Protein AF-A0A076GBH4-F1 (afdb_monomer)

Nearest PDB structures (foldseek):
  2rld-assembly1_B  TM=6.203E-01  e=6.705E+00  Bacteroides thetaiotaomicron VPI-5482
  2rld-assembly1_D  TM=5.067E-01  e=8.608E+00  Bacteroides thetaiotaomicron VPI-5482

Solvent-accessible surface area (backbone atoms only — not comparable to full-atom values): 5757 Å² total; per-residue (Å²): 108,69,67,61,52,48,52,49,50,54,54,53,59,50,50,76,43,96,59,46,48,76,45,78,68,32,48,56,51,47,54,49,51,56,51,52,52,52,51,52,54,60,55,51,69,78,55,75,83,55,92,54,57,70,69,59,55,53,50,38,52,53,52,41,52,52,36,52,53,53,24,51,30,43,74,50,68,70,61,25,49,54,32,52,58,58,39,48,56,45,51,50,50,50,51,59,61,69,61,72,71,132

Radius of gyration: 18.08 Å; Cα contacts (8 Å, |Δi|>4): 66; chains: 1; bounding box: 38×30×54 Å

Structure (mmCIF, N/CA/C/O backbone):
data_AF-A0A076GBH4-F1
#
_entry.id   AF-A0A076GBH4-F1
#
loop_
_atom_site.group_PDB
_atom_site.id
_atom_site.type_symbol
_atom_site.label_atom_id
_atom_site.label_alt_id
_atom_site.label_comp_id
_atom_site.label_asym_id
_atom_site.label_entity_id
_atom_site.label_seq_id
_atom_site.pdbx_PDB_ins_code
_atom_site.Cartn_x
_atom_site.Cartn_y
_atom_site.Cartn_z
_atom_site.occupancy
_atom_site.B_iso_or_equiv
_atom_site.auth_seq_id
_atom_site.auth_comp_id
_atom_site.auth_asym_id
_atom_site.auth_atom_id
_atom_site.pdbx_PDB_model_num
ATOM 1 N N . SER A 1 1 ? 11.467 18.417 -35.287 1.00 58.56 1 SER A N 1
ATOM 2 C CA . SER A 1 1 ? 12.594 17.688 -34.667 1.00 58.56 1 SER A CA 1
ATOM 3 C C . SER A 1 1 ? 12.877 18.185 -33.253 1.00 58.56 1 SER A C 1
ATOM 5 O O . SER A 1 1 ? 12.847 17.362 -32.355 1.00 58.56 1 SER A O 1
ATOM 7 N N . ASN A 1 2 ? 13.047 19.492 -33.014 1.00 51.22 2 ASN A N 1
ATOM 8 C CA . ASN A 1 2 ? 13.366 20.024 -31.676 1.00 51.22 2 ASN A CA 1
ATOM 9 C C . ASN A 1 2 ? 12.269 19.803 -30.618 1.00 51.22 2 ASN A C 1
ATOM 11 O O . ASN A 1 2 ? 12.601 19.485 -29.487 1.00 51.22 2 ASN A O 1
ATOM 15 N N . MET A 1 3 ? 10.977 19.860 -30.976 1.00 49.25 3 MET A N 1
ATOM 16 C CA . MET A 1 3 ? 9.899 19.472 -30.045 1.00 49.25 3 MET A CA 1
ATOM 17 C C . MET A 1 3 ? 9.948 17.986 -29.668 1.00 49.25 3 MET A C 1
ATOM 19 O O . MET A 1 3 ? 9.764 17.651 -28.510 1.00 49.25 3 MET A O 1
ATOM 23 N N . LEU A 1 4 ? 10.226 17.093 -30.624 1.00 52.41 4 LEU A N 1
ATOM 24 C CA . LEU A 1 4 ? 10.362 15.654 -30.357 1.00 52.41 4 LEU A CA 1
ATOM 25 C C . LEU A 1 4 ? 11.588 15.352 -29.486 1.00 52.41 4 LEU A C 1
ATOM 27 O O . LEU A 1 4 ? 11.549 14.447 -28.662 1.00 52.41 4 LEU A O 1
ATOM 31 N N . LEU A 1 5 ? 12.658 16.127 -29.656 1.00 56.72 5 LEU A N 1
ATOM 32 C CA . LEU A 1 5 ? 13.870 16.037 -28.846 1.00 56.72 5 LEU A CA 1
ATOM 33 C C . LEU A 1 5 ? 13.634 16.567 -27.424 1.00 56.72 5 LEU A C 1
ATOM 35 O O . LEU A 1 5 ? 14.089 15.936 -26.479 1.00 56.72 5 LEU A O 1
ATOM 39 N N . ASN A 1 6 ? 12.846 17.637 -27.270 1.00 53.47 6 ASN A N 1
ATOM 40 C CA . ASN A 1 6 ? 12.393 18.119 -25.963 1.00 53.47 6 ASN A CA 1
ATOM 41 C C . ASN A 1 6 ? 11.493 17.104 -25.258 1.00 53.47 6 ASN A C 1
ATOM 43 O O . ASN A 1 6 ? 11.704 16.841 -24.088 1.00 53.47 6 ASN A O 1
ATOM 47 N N . MET A 1 7 ? 10.558 16.474 -25.975 1.00 55.28 7 MET A N 1
ATOM 48 C CA . MET A 1 7 ? 9.713 15.416 -25.407 1.00 55.28 7 MET A CA 1
ATOM 49 C C . MET A 1 7 ? 10.544 14.208 -24.981 1.00 55.28 7 MET A C 1
ATOM 51 O O . MET A 1 7 ? 10.259 13.594 -23.964 1.00 55.28 7 MET A O 1
ATOM 55 N N . LYS A 1 8 ? 11.597 13.870 -25.733 1.00 56.16 8 LYS A N 1
ATOM 56 C CA . LYS A 1 8 ? 12.521 12.800 -25.354 1.00 56.16 8 LYS A CA 1
ATOM 57 C C . LYS A 1 8 ? 13.366 13.181 -24.136 1.00 56.16 8 LYS A C 1
ATOM 59 O O . LYS A 1 8 ? 13.533 12.355 -23.259 1.00 56.16 8 LYS A O 1
ATOM 64 N N . HIS A 1 9 ? 13.820 14.428 -24.051 1.00 54.25 9 HIS A N 1
ATOM 65 C CA . HIS A 1 9 ? 14.548 14.952 -22.896 1.00 54.25 9 HIS A CA 1
ATOM 66 C C . HIS A 1 9 ? 13.660 15.063 -21.639 1.00 54.25 9 HIS A C 1
ATOM 68 O O . HIS A 1 9 ? 14.113 14.777 -20.535 1.00 54.25 9 HIS A O 1
ATOM 74 N N . ASP A 1 10 ? 12.381 15.419 -21.799 1.00 57.78 10 ASP A N 1
ATOM 75 C CA . ASP A 1 10 ? 11.382 15.387 -20.726 1.00 57.78 10 ASP A CA 1
ATOM 76 C C . ASP A 1 10 ? 11.109 13.942 -20.295 1.00 57.78 10 ASP A C 1
ATOM 78 O O . ASP A 1 10 ? 11.083 13.664 -19.100 1.00 57.78 10 ASP A O 1
ATOM 82 N N . LEU A 1 11 ? 11.003 12.997 -21.237 1.00 54.06 11 LEU A N 1
ATOM 83 C CA . LEU A 1 11 ? 10.920 11.565 -20.935 1.00 54.06 11 LEU A CA 1
ATOM 84 C C . LEU A 1 11 ? 12.178 11.065 -20.213 1.00 54.06 11 LEU A C 1
ATOM 86 O O . LEU A 1 11 ? 12.040 10.357 -19.225 1.00 54.06 11 LEU A O 1
ATOM 90 N N . ASP A 1 12 ? 13.375 11.488 -20.625 1.00 54.19 12 ASP A N 1
ATOM 91 C CA . ASP A 1 12 ? 14.656 11.164 -19.981 1.00 54.19 12 ASP A CA 1
ATOM 92 C C . ASP A 1 12 ? 14.726 11.722 -18.544 1.00 54.19 12 ASP A C 1
ATOM 94 O O . ASP A 1 12 ? 15.273 11.079 -17.646 1.00 54.19 12 ASP A O 1
ATOM 98 N N . SER A 1 13 ? 14.076 12.862 -18.279 1.00 50.06 13 SER A N 1
ATOM 99 C CA . SER A 1 13 ? 13.927 13.414 -16.927 1.00 50.06 13 SER A CA 1
ATOM 100 C C . SER A 1 13 ? 12.997 12.585 -16.017 1.00 50.06 13 SER A C 1
ATOM 102 O O . SER A 1 13 ? 13.129 12.624 -14.795 1.00 50.06 13 SER A O 1
ATOM 104 N N . PHE A 1 14 ? 12.116 11.746 -16.578 1.00 49.59 14 PHE A N 1
ATOM 105 C CA . PHE A 1 14 ? 11.368 10.746 -15.802 1.00 49.59 14 PHE A CA 1
ATOM 106 C C . PHE A 1 14 ? 12.208 9.510 -15.428 1.00 49.59 14 PHE A C 1
ATOM 108 O O . PHE A 1 14 ? 11.800 8.756 -14.547 1.00 49.59 14 PHE A O 1
ATOM 115 N N . TYR A 1 15 ? 13.399 9.317 -16.014 1.00 49.44 15 TYR A N 1
ATOM 116 C CA . TYR A 1 15 ? 14.339 8.242 -15.647 1.00 49.44 15 TYR A CA 1
ATOM 117 C C . TYR A 1 15 ? 15.353 8.657 -14.561 1.00 49.44 15 TYR A C 1
ATOM 119 O O . TYR A 1 15 ? 16.333 7.947 -14.331 1.00 49.44 15 TYR A O 1
ATOM 127 N N . ILE A 1 16 ? 15.156 9.795 -13.878 1.00 46.06 16 ILE A N 1
ATOM 128 C CA . ILE A 1 16 ? 16.181 10.442 -13.027 1.00 46.06 16 ILE A CA 1
ATOM 129 C C . ILE A 1 16 ? 16.677 9.606 -11.832 1.00 46.06 16 ILE A C 1
ATOM 131 O O . ILE A 1 16 ? 17.696 9.941 -11.229 1.00 46.06 16 ILE A O 1
ATOM 135 N N . SER A 1 17 ? 16.092 8.453 -11.517 1.00 45.75 17 SER A N 1
ATOM 136 C CA . SER A 1 17 ? 16.835 7.473 -10.723 1.00 45.75 17 SER A CA 1
ATOM 137 C C . SER A 1 17 ? 16.505 6.069 -11.185 1.00 45.75 17 SER A C 1
ATOM 139 O O . SER A 1 17 ? 15.345 5.679 -11.226 1.00 45.75 17 SER A O 1
ATOM 141 N N . THR A 1 18 ? 17.530 5.293 -11.511 1.00 53.72 18 THR A N 1
ATOM 142 C CA . THR A 1 18 ? 17.485 3.959 -12.134 1.00 53.72 18 THR A CA 1
ATOM 143 C C . THR A 1 18 ? 16.724 2.873 -11.352 1.00 53.72 18 THR A C 1
ATOM 145 O O . THR A 1 18 ? 16.717 1.717 -11.767 1.00 53.72 18 THR A O 1
ATOM 148 N N . ASN A 1 19 ? 16.039 3.234 -10.263 1.00 54.72 19 ASN A N 1
ATOM 149 C CA . ASN A 1 19 ? 15.200 2.353 -9.453 1.00 54.72 19 ASN A CA 1
ATOM 150 C C . ASN A 1 19 ? 13.715 2.756 -9.422 1.00 54.72 19 ASN A C 1
ATOM 152 O O . ASN A 1 19 ? 12.901 1.930 -9.013 1.00 54.72 19 ASN A O 1
ATOM 156 N N . PHE A 1 20 ? 13.371 3.981 -9.840 1.00 53.56 20 PHE A N 1
ATOM 157 C CA . PHE A 1 20 ? 12.004 4.499 -9.855 1.00 53.56 20 PHE A CA 1
ATOM 158 C C . PHE A 1 20 ? 11.631 4.918 -11.275 1.00 53.56 20 PHE A C 1
ATOM 160 O O . PHE A 1 20 ? 12.061 5.973 -11.735 1.00 53.56 20 PHE A O 1
ATOM 167 N N . ILE A 1 21 ? 10.844 4.092 -11.968 1.00 56.19 21 ILE A N 1
ATOM 168 C CA . ILE A 1 21 ? 10.384 4.388 -13.330 1.00 56.19 21 ILE A CA 1
ATOM 169 C C . ILE A 1 21 ? 8.884 4.674 -13.300 1.00 56.19 21 ILE A C 1
ATOM 171 O O . ILE A 1 21 ? 8.066 3.876 -12.838 1.00 56.19 21 ILE A O 1
ATOM 175 N N . TRP A 1 22 ? 8.524 5.846 -13.812 1.00 58.34 22 TRP A N 1
ATOM 176 C CA . TRP A 1 22 ? 7.141 6.256 -14.026 1.00 58.34 22 TRP A CA 1
ATOM 177 C C . TRP A 1 22 ? 6.718 5.829 -15.435 1.00 58.34 22 TRP A C 1
ATOM 179 O O . TRP A 1 22 ? 6.464 6.657 -16.306 1.00 58.34 22 TRP A O 1
ATOM 189 N N . 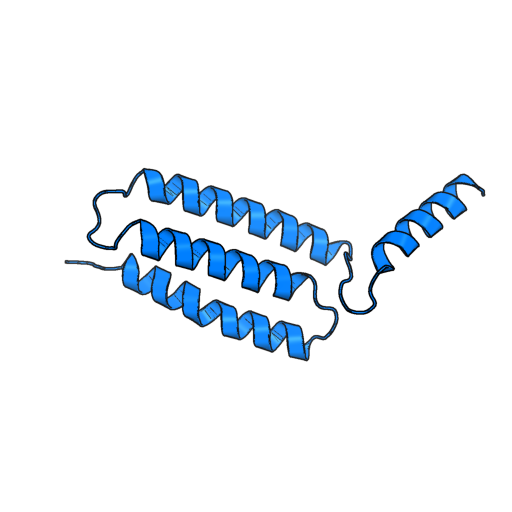ASP A 1 23 ? 6.694 4.520 -15.674 1.00 65.88 23 ASP A N 1
ATOM 190 C CA . ASP A 1 23 ? 6.141 3.953 -16.896 1.00 65.88 23 ASP A CA 1
ATOM 191 C C . ASP A 1 23 ? 4.636 4.250 -16.997 1.00 65.88 23 ASP A C 1
ATOM 193 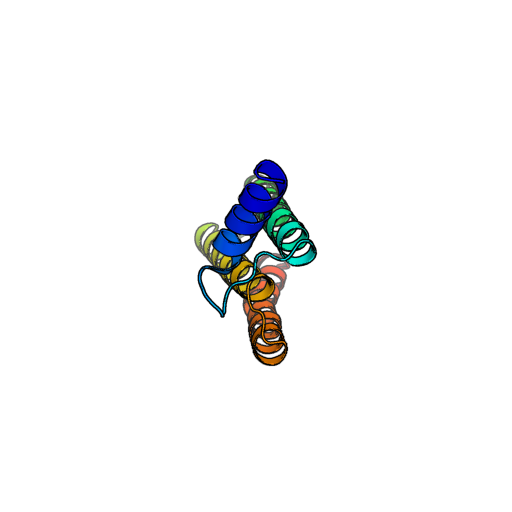O O . ASP A 1 23 ? 3.921 4.368 -15.998 1.00 65.88 23 ASP A O 1
ATOM 197 N N . SER A 1 24 ? 4.115 4.329 -18.225 1.00 71.12 24 SER A N 1
ATOM 198 C CA . SER A 1 24 ? 2.679 4.557 -18.462 1.00 71.12 24 SER A CA 1
ATOM 199 C C . SER A 1 24 ? 1.732 3.663 -17.624 1.00 71.12 24 SER A C 1
ATOM 201 O O . SER A 1 24 ? 0.769 4.211 -17.080 1.00 71.12 24 SER A O 1
ATOM 203 N N . PRO A 1 25 ? 1.977 2.346 -17.412 1.00 73.44 25 PRO A N 1
ATOM 204 C CA . PRO A 1 25 ? 1.175 1.539 -16.489 1.00 73.44 25 PRO A CA 1
ATOM 205 C C . PRO A 1 25 ? 1.375 1.883 -15.006 1.00 73.44 25 PRO A C 1
ATOM 207 O O . PRO A 1 25 ? 0.392 1.884 -14.261 1.00 73.44 25 PRO A O 1
ATOM 210 N N . SER A 1 26 ? 2.599 2.183 -14.552 1.00 79.19 26 SER A N 1
ATOM 211 C CA . SER A 1 26 ? 2.839 2.490 -13.134 1.00 79.19 26 SER A CA 1
ATOM 212 C C . SER A 1 26 ? 2.174 3.802 -12.731 1.00 79.19 26 SER A C 1
ATOM 214 O O . SER A 1 26 ? 1.612 3.889 -11.641 1.00 79.19 26 SER A O 1
ATOM 216 N N . TYR A 1 27 ? 2.107 4.781 -13.637 1.00 80.94 27 TYR A N 1
ATOM 217 C CA . TYR A 1 27 ? 1.367 6.023 -13.415 1.00 80.94 27 TYR A CA 1
ATOM 218 C C . TYR A 1 27 ? -0.146 5.797 -13.225 1.00 80.94 27 TYR A C 1
ATOM 220 O O . TYR A 1 27 ? -0.755 6.352 -12.304 1.00 80.94 27 TYR A O 1
ATOM 228 N N . VAL A 1 28 ? -0.767 4.946 -14.051 1.00 85.56 28 VAL A N 1
ATOM 229 C CA . VAL A 1 28 ? -2.197 4.601 -13.915 1.00 85.56 28 VAL A CA 1
ATOM 230 C C . VAL A 1 28 ? -2.465 3.894 -12.583 1.00 85.56 28 VAL A C 1
ATOM 232 O O . VAL A 1 28 ? -3.438 4.196 -11.896 1.00 85.56 28 VAL A O 1
ATOM 235 N N . LEU A 1 29 ? -1.578 2.991 -12.170 1.00 85.44 29 LEU A N 1
ATOM 236 C CA . LEU A 1 29 ? -1.713 2.277 -10.899 1.00 85.44 29 LEU A CA 1
ATOM 237 C C . LEU A 1 29 ? -1.487 3.203 -9.693 1.00 85.44 29 LEU A C 1
ATOM 239 O O . LEU A 1 29 ? -2.244 3.150 -8.723 1.00 85.44 29 LEU A O 1
ATOM 243 N N . LEU A 1 30 ? -0.516 4.116 -9.763 1.00 87.06 30 LEU A N 1
ATOM 244 C CA . LEU A 1 30 ? -0.258 5.092 -8.704 1.00 87.06 30 LEU A CA 1
ATOM 245 C C . LEU A 1 30 ? -1.442 6.056 -8.527 1.00 87.06 30 LEU A C 1
ATOM 247 O O . LEU A 1 30 ? -1.893 6.293 -7.407 1.00 87.06 30 LEU A O 1
ATOM 251 N N . THR A 1 31 ? -2.006 6.568 -9.621 1.00 86.81 31 THR A N 1
ATOM 252 C CA . THR A 1 31 ? -3.199 7.431 -9.554 1.00 86.81 31 THR A CA 1
ATOM 253 C C . THR A 1 31 ? -4.409 6.688 -8.983 1.00 86.81 31 THR A C 1
ATOM 255 O O . THR A 1 31 ? -5.129 7.238 -8.146 1.00 86.81 31 THR A O 1
ATOM 258 N N . LEU A 1 32 ? -4.589 5.414 -9.338 1.00 86.19 32 LEU A N 1
ATOM 259 C CA . LEU A 1 32 ? -5.647 4.568 -8.787 1.00 86.19 32 LEU A CA 1
ATOM 260 C C . LEU A 1 32 ? -5.473 4.315 -7.281 1.00 86.19 32 LEU A C 1
ATOM 262 O O . LEU A 1 32 ? -6.447 4.416 -6.535 1.00 86.19 32 LEU A O 1
ATOM 266 N N . THR A 1 33 ? -4.252 4.045 -6.805 1.00 88.12 33 THR A N 1
ATOM 267 C CA . THR A 1 33 ? -4.009 3.861 -5.361 1.00 88.12 33 THR A CA 1
ATOM 268 C C . THR A 1 33 ? -4.378 5.102 -4.560 1.00 88.12 33 THR A C 1
ATOM 270 O O . THR A 1 33 ? -5.119 4.987 -3.582 1.00 88.12 33 THR A O 1
ATOM 273 N N . LEU A 1 34 ? -3.944 6.288 -5.002 1.00 88.00 34 LEU A N 1
ATOM 274 C CA . LEU A 1 34 ? -4.312 7.560 -4.376 1.00 88.00 34 LEU A CA 1
ATOM 275 C C . LEU A 1 34 ? -5.831 7.727 -4.313 1.00 88.00 34 LEU A C 1
ATOM 277 O O . LEU A 1 34 ? -6.373 8.080 -3.264 1.00 88.00 34 LEU A O 1
ATOM 281 N N . TRP A 1 35 ? -6.529 7.409 -5.403 1.00 91.44 35 TRP A N 1
ATOM 282 C CA . TRP A 1 35 ? -7.981 7.514 -5.451 1.00 91.44 35 TRP A CA 1
ATOM 283 C C . TRP A 1 35 ? -8.666 6.580 -4.442 1.00 91.44 35 TRP A C 1
ATOM 285 O O . TRP A 1 35 ? -9.501 7.031 -3.655 1.00 91.44 35 TRP A O 1
ATOM 295 N N . ILE A 1 36 ? -8.252 5.312 -4.357 1.00 86.94 36 ILE A N 1
ATOM 296 C CA . ILE A 1 36 ? -8.808 4.352 -3.387 1.00 86.94 36 ILE A CA 1
ATOM 297 C C . ILE A 1 36 ? -8.535 4.801 -1.945 1.00 86.94 36 ILE A C 1
ATOM 299 O O . ILE A 1 36 ? -9.434 4.739 -1.106 1.00 86.94 36 ILE A O 1
ATOM 303 N N . ILE A 1 37 ? -7.338 5.313 -1.642 1.00 88.25 37 ILE A N 1
ATOM 304 C CA . ILE A 1 37 ? -7.006 5.815 -0.299 1.00 88.25 37 ILE A CA 1
ATOM 305 C C . ILE A 1 37 ? -7.924 6.973 0.091 1.00 88.25 37 ILE A C 1
ATOM 307 O O . ILE A 1 37 ? -8.450 6.985 1.207 1.00 88.25 37 ILE A O 1
ATOM 311 N N . THR A 1 38 ? -8.178 7.916 -0.824 1.00 86.94 38 THR A N 1
ATOM 312 C CA . THR A 1 38 ? -9.119 9.011 -0.543 1.00 86.94 38 THR A CA 1
ATOM 313 C C . THR A 1 38 ? -10.520 8.484 -0.236 1.00 86.94 38 THR A C 1
ATOM 315 O O . THR A 1 38 ? -11.116 8.892 0.760 1.00 86.94 38 THR A O 1
ATOM 318 N N . LEU A 1 39 ? -11.014 7.501 -0.997 1.00 86.44 39 LEU A N 1
ATOM 319 C CA . LEU A 1 39 ? -12.323 6.886 -0.759 1.00 86.44 39 LEU A CA 1
ATOM 320 C C . LEU A 1 39 ? -12.397 6.153 0.591 1.00 86.44 39 LEU A C 1
ATOM 322 O O . LEU A 1 39 ? -13.397 6.278 1.301 1.00 86.44 39 LEU A O 1
ATOM 326 N N . MET A 1 40 ? -11.338 5.440 0.988 1.00 86.25 40 MET A N 1
ATOM 327 C CA . MET A 1 40 ? -11.268 4.769 2.294 1.00 86.25 40 MET A CA 1
ATOM 328 C C . MET A 1 40 ? -11.319 5.771 3.454 1.00 86.25 40 MET A C 1
ATOM 330 O O . MET A 1 40 ? -12.050 5.561 4.426 1.00 86.25 40 MET A O 1
ATOM 334 N N . ILE A 1 41 ? -10.609 6.898 3.338 1.00 84.31 41 ILE A N 1
ATOM 335 C CA . ILE A 1 41 ? -10.646 7.963 4.348 1.00 84.31 41 ILE A CA 1
ATOM 336 C C . ILE A 1 41 ? -12.057 8.560 4.444 1.00 84.31 41 ILE A C 1
ATOM 338 O O . ILE A 1 41 ? -12.575 8.686 5.557 1.00 84.31 41 ILE A O 1
ATOM 342 N N . LEU A 1 42 ? -12.711 8.868 3.315 1.00 85.00 42 LEU A N 1
ATOM 343 C CA . LEU A 1 42 ? -14.085 9.392 3.309 1.00 85.00 42 LEU A CA 1
ATOM 344 C C . LEU A 1 42 ? -15.071 8.420 3.972 1.00 85.00 42 LEU A C 1
ATOM 346 O O . LEU A 1 42 ? -15.873 8.833 4.810 1.00 85.00 42 LEU A O 1
ATOM 350 N N . SER A 1 43 ? -14.980 7.131 3.640 1.00 81.81 43 SER A N 1
ATOM 351 C CA . SER A 1 43 ? -15.812 6.081 4.237 1.00 81.81 43 SER A CA 1
ATOM 352 C C . SER A 1 43 ? -15.646 6.020 5.760 1.00 81.81 43 SER A C 1
ATOM 354 O O . SER A 1 43 ? -16.628 6.009 6.506 1.00 81.81 43 SER A O 1
ATOM 356 N N . SER A 1 44 ? -14.402 6.091 6.243 1.00 78.12 44 SER A N 1
ATOM 357 C CA . SER A 1 44 ? -14.092 6.009 7.674 1.00 78.12 44 SER A CA 1
ATOM 358 C C . SER A 1 44 ? -14.672 7.149 8.514 1.00 78.12 44 SER A C 1
ATOM 360 O O . SER A 1 44 ? -14.999 6.944 9.683 1.00 78.12 44 SER A O 1
ATOM 362 N N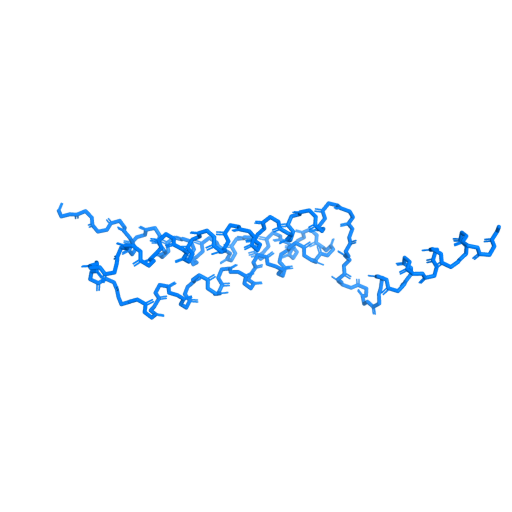 . MET A 1 45 ? -14.866 8.339 7.930 1.00 74.75 45 MET A N 1
ATOM 363 C CA . MET A 1 45 ? -15.468 9.473 8.640 1.00 74.75 45 MET A CA 1
ATOM 364 C C . MET A 1 45 ? -16.925 9.204 9.033 1.00 74.75 45 MET A C 1
ATOM 366 O O . MET A 1 45 ? -17.375 9.708 10.058 1.00 74.75 45 MET A O 1
ATOM 370 N N . LYS A 1 46 ? -17.647 8.379 8.264 1.00 67.38 46 LYS A N 1
ATOM 371 C CA . LYS A 1 46 ? -19.047 8.020 8.533 1.00 67.38 46 LYS A CA 1
ATOM 372 C C . LYS A 1 46 ? -19.194 6.974 9.650 1.00 67.38 46 LYS A C 1
ATOM 374 O O . LYS A 1 46 ? -20.267 6.844 10.227 1.00 67.38 46 LYS A O 1
ATOM 379 N N . ILE A 1 47 ? -18.129 6.230 9.953 1.00 65.44 47 ILE A N 1
ATOM 380 C CA . ILE A 1 47 ? -18.138 5.010 10.787 1.00 65.44 47 ILE A CA 1
ATOM 381 C C . ILE A 1 47 ? -17.471 5.276 12.156 1.00 65.44 47 ILE A C 1
ATOM 383 O O . ILE A 1 47 ? -17.040 4.368 12.858 1.00 65.44 47 ILE A O 1
ATOM 387 N N . SER A 1 48 ? -17.425 6.541 12.593 1.00 57.53 48 SER A N 1
ATOM 388 C CA . SER A 1 48 ? -16.683 7.019 13.775 1.00 57.53 48 SER A CA 1
ATOM 389 C C . SER A 1 48 ? -17.075 6.420 15.137 1.00 57.53 48 SER A C 1
ATOM 391 O O . SER A 1 48 ? -16.495 6.823 16.142 1.00 57.53 48 SER A O 1
ATOM 393 N N . ASN A 1 49 ? -18.037 5.496 15.188 1.00 56.28 49 ASN A N 1
ATOM 394 C CA . ASN A 1 49 ? -18.566 4.904 16.417 1.00 56.28 49 ASN A CA 1
ATOM 395 C C . ASN A 1 49 ? -18.053 3.484 16.714 1.00 56.28 49 ASN A C 1
ATOM 397 O O . ASN A 1 49 ? -18.450 2.910 17.723 1.00 56.28 49 ASN A O 1
ATOM 401 N N . PHE A 1 50 ? -17.189 2.898 15.880 1.00 56.34 50 PHE A N 1
ATOM 402 C CA . PHE A 1 50 ? -16.617 1.580 16.179 1.00 56.34 50 PHE A CA 1
ATOM 403 C C . PHE A 1 50 ? -15.427 1.679 17.145 1.00 56.34 50 PHE A C 1
ATOM 405 O O . PHE A 1 50 ? -14.606 2.587 17.054 1.00 56.34 50 PHE A O 1
ATOM 412 N N . HIS A 1 51 ? -15.327 0.708 18.060 1.00 55.53 51 HIS A N 1
ATOM 413 C CA . HIS A 1 51 ? -14.344 0.612 19.153 1.00 55.53 51 HIS A CA 1
ATOM 414 C C . HIS A 1 51 ? -12.865 0.640 18.726 1.00 55.53 51 HIS A C 1
ATOM 416 O O . HIS A 1 51 ? -11.980 0.807 19.570 1.00 55.53 51 HIS A O 1
ATOM 422 N N . PHE A 1 52 ? -12.569 0.486 17.435 1.00 64.31 52 PHE A N 1
ATOM 423 C CA . PHE A 1 52 ? -11.214 0.627 16.928 1.00 64.31 52 PHE A CA 1
ATOM 424 C C . PHE A 1 52 ? -10.790 2.094 16.994 1.00 64.31 52 PHE A C 1
ATOM 426 O O . PHE A 1 52 ? -11.457 2.969 16.442 1.00 64.31 52 PHE A O 1
ATOM 433 N N . SER A 1 53 ? -9.668 2.391 17.658 1.00 72.31 53 SER A N 1
ATOM 434 C CA . SER A 1 53 ? -9.233 3.785 17.748 1.00 72.31 53 SER A CA 1
ATOM 435 C C . SER A 1 53 ? -9.009 4.350 16.339 1.00 72.31 53 SER A C 1
ATOM 437 O O . SER A 1 53 ? -8.191 3.852 15.557 1.00 72.31 53 SER A O 1
ATOM 439 N N . LYS A 1 54 ? -9.757 5.410 16.014 1.00 76.62 54 LYS A N 1
ATOM 440 C CA . LYS A 1 54 ? -9.704 6.132 14.731 1.00 76.62 54 LYS A CA 1
ATOM 441 C C . LYS A 1 54 ? -8.264 6.433 14.295 1.00 76.62 54 LYS A C 1
ATOM 443 O O . LYS A 1 54 ? -7.940 6.399 13.112 1.00 76.62 54 LYS A O 1
ATOM 448 N N . THR A 1 55 ? -7.380 6.681 15.260 1.00 80.00 55 THR A N 1
ATOM 449 C CA . THR A 1 55 ? -5.959 6.965 15.043 1.00 80.00 55 THR A CA 1
ATOM 450 C C . THR A 1 55 ? -5.143 5.747 14.604 1.00 80.00 55 THR A C 1
ATOM 452 O O . THR A 1 55 ? -4.197 5.912 13.839 1.00 80.00 55 THR A O 1
ATOM 455 N N . ILE A 1 56 ? -5.453 4.527 15.057 1.00 83.38 56 ILE A N 1
ATOM 456 C CA . ILE A 1 56 ? -4.778 3.307 14.577 1.00 83.38 56 ILE A CA 1
ATOM 457 C C . ILE A 1 56 ? -5.236 2.992 13.153 1.00 83.38 56 ILE A C 1
ATOM 459 O O . ILE A 1 56 ? -4.393 2.744 12.296 1.00 83.38 56 ILE A O 1
ATOM 463 N N . TYR A 1 57 ? -6.538 3.089 12.875 1.00 84.81 57 TYR A N 1
ATOM 464 C CA . TYR A 1 57 ? -7.080 2.859 11.533 1.00 84.81 57 TYR A CA 1
ATOM 465 C C . TYR A 1 57 ? -6.453 3.798 10.487 1.00 84.81 57 TYR A C 1
ATOM 467 O O . TYR A 1 57 ? -5.952 3.345 9.460 1.00 84.81 57 TYR A O 1
ATOM 475 N N . LEU A 1 58 ? -6.385 5.103 10.781 1.00 86.56 58 LEU A N 1
ATOM 476 C CA . LEU A 1 58 ? -5.752 6.078 9.884 1.00 86.56 58 LEU A CA 1
ATOM 477 C C . LEU A 1 58 ? -4.251 5.814 9.693 1.00 86.56 58 LEU A C 1
ATOM 479 O O . LEU A 1 58 ? -3.752 5.932 8.577 1.00 86.56 58 LEU A O 1
ATOM 483 N N . ARG A 1 59 ? -3.530 5.415 10.750 1.00 87.12 59 ARG A N 1
ATOM 484 C CA . ARG A 1 59 ? -2.107 5.050 10.640 1.00 87.12 59 ARG A CA 1
ATOM 485 C C . ARG A 1 59 ? -1.894 3.833 9.739 1.00 87.12 59 ARG A C 1
ATOM 487 O O . ARG A 1 59 ? -0.969 3.847 8.933 1.00 87.12 59 ARG A O 1
ATOM 494 N N . LEU A 1 60 ? -2.755 2.821 9.835 1.00 90.81 60 LEU A N 1
ATOM 495 C CA . LEU A 1 60 ? -2.697 1.631 8.979 1.00 90.81 60 LEU A CA 1
ATOM 496 C C . LEU A 1 60 ? -3.007 1.958 7.515 1.00 90.81 60 LEU A C 1
ATOM 498 O O . LEU A 1 60 ? -2.313 1.465 6.631 1.00 90.81 60 LEU A O 1
ATOM 502 N N . LEU A 1 61 ? -3.988 2.829 7.254 1.00 90.69 61 LEU A N 1
ATOM 503 C CA . LEU A 1 61 ? -4.280 3.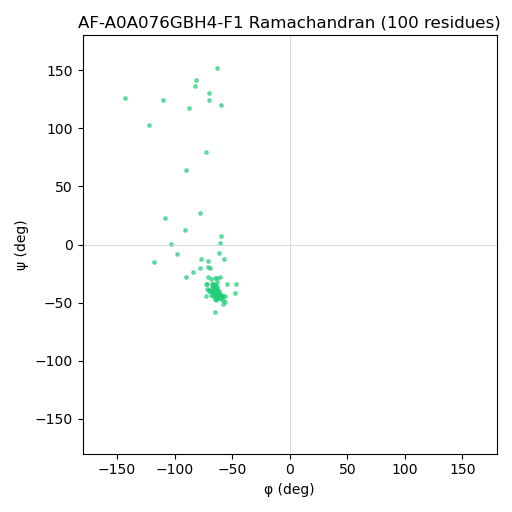308 5.899 1.00 90.69 61 LEU A CA 1
ATOM 504 C C . LEU A 1 61 ? -3.097 4.058 5.275 1.00 90.69 61 LEU A C 1
ATOM 506 O O . LEU A 1 61 ? -2.770 3.827 4.114 1.00 90.69 61 LEU A O 1
ATOM 510 N N . ILE A 1 62 ? -2.440 4.934 6.040 1.00 90.56 62 ILE A N 1
ATOM 511 C CA . ILE A 1 62 ? -1.254 5.666 5.569 1.00 90.56 62 ILE A CA 1
ATOM 512 C C . ILE A 1 62 ? -0.088 4.700 5.319 1.00 90.56 62 ILE A C 1
ATOM 514 O O . ILE A 1 62 ? 0.604 4.820 4.312 1.00 90.56 62 ILE A O 1
ATOM 518 N N . LEU A 1 63 ? 0.116 3.715 6.197 1.00 92.31 63 LEU A N 1
ATOM 519 C CA . LEU A 1 63 ? 1.157 2.703 6.015 1.00 92.31 63 LEU A CA 1
ATOM 520 C C . LEU A 1 63 ? 0.909 1.860 4.753 1.00 92.31 63 LEU A C 1
ATOM 522 O O . LEU A 1 63 ? 1.828 1.655 3.963 1.00 92.31 63 LEU A O 1
ATOM 526 N N . LEU A 1 64 ? -0.337 1.446 4.517 1.00 93.12 64 LEU A N 1
ATOM 527 C CA . LEU A 1 64 ? -0.739 0.750 3.295 1.00 93.12 64 LEU A CA 1
ATOM 528 C C . LEU A 1 64 ? -0.478 1.600 2.040 1.00 93.12 64 LEU A C 1
ATOM 530 O O . LEU A 1 64 ? 0.054 1.094 1.054 1.00 93.12 64 LEU A O 1
ATOM 534 N N . ALA A 1 65 ? -0.810 2.894 2.092 1.00 91.56 65 ALA A N 1
ATOM 535 C CA . ALA A 1 65 ? -0.588 3.831 0.994 1.00 91.56 65 ALA A CA 1
ATOM 536 C C . ALA A 1 65 ? 0.887 3.935 0.591 1.00 91.56 65 ALA A C 1
ATOM 538 O O . ALA A 1 65 ? 1.208 3.923 -0.596 1.00 91.56 65 ALA A O 1
ATOM 539 N N . ILE A 1 66 ? 1.775 4.017 1.582 1.00 90.81 66 ILE A N 1
ATOM 540 C CA . ILE A 1 66 ? 3.220 4.115 1.366 1.00 90.81 66 ILE A CA 1
ATOM 541 C C . ILE A 1 66 ? 3.761 2.822 0.747 1.00 90.81 66 ILE A C 1
ATOM 543 O O . ILE A 1 66 ? 4.532 2.875 -0.205 1.00 90.81 66 ILE A O 1
ATOM 547 N N . ILE A 1 67 ? 3.342 1.656 1.248 1.00 92.06 67 ILE A N 1
ATOM 548 C CA . ILE A 1 67 ? 3.817 0.364 0.729 1.00 92.06 67 ILE A CA 1
ATOM 549 C C . ILE A 1 67 ? 3.394 0.171 -0.732 1.00 92.06 67 ILE A C 1
ATOM 551 O O . ILE A 1 67 ? 4.211 -0.232 -1.556 1.00 92.06 67 ILE A O 1
ATOM 555 N N . LEU A 1 68 ? 2.142 0.490 -1.072 1.00 90.25 68 LEU A N 1
ATOM 556 C CA . LEU A 1 68 ? 1.636 0.350 -2.440 1.00 90.25 68 LEU A CA 1
ATOM 557 C C . LEU A 1 68 ? 2.285 1.345 -3.410 1.00 90.25 68 LEU A C 1
ATOM 559 O O . LEU A 1 68 ? 2.613 0.964 -4.532 1.00 90.25 68 LEU A O 1
ATOM 563 N N . SER A 1 69 ? 2.507 2.598 -2.998 1.00 89.06 69 SER A N 1
ATOM 564 C CA . SER A 1 69 ? 3.184 3.580 -3.856 1.00 89.06 69 SER A CA 1
ATOM 565 C C . SER A 1 69 ? 4.641 3.192 -4.128 1.00 89.06 69 SER A C 1
ATOM 567 O O . SER A 1 69 ? 5.118 3.328 -5.256 1.00 89.06 69 SER A O 1
ATOM 569 N N . LEU A 1 70 ? 5.328 2.626 -3.131 1.00 87.94 70 LEU A N 1
ATOM 570 C CA . LEU A 1 70 ? 6.647 2.019 -3.302 1.00 87.94 70 LEU A CA 1
ATOM 571 C C . LEU A 1 70 ? 6.588 0.798 -4.225 1.00 87.94 70 LEU A C 1
ATOM 573 O O . LEU A 1 70 ? 7.416 0.687 -5.120 1.00 87.94 70 LEU A O 1
ATOM 577 N N . ALA A 1 71 ? 5.600 -0.087 -4.067 1.00 88.81 71 ALA A N 1
ATOM 578 C CA . ALA A 1 71 ? 5.475 -1.277 -4.905 1.00 88.81 71 ALA A CA 1
ATOM 579 C C . ALA A 1 71 ? 5.361 -0.909 -6.391 1.00 88.81 71 ALA A C 1
ATOM 581 O O . ALA A 1 71 ? 6.141 -1.396 -7.203 1.00 88.81 71 ALA A O 1
ATOM 582 N N . P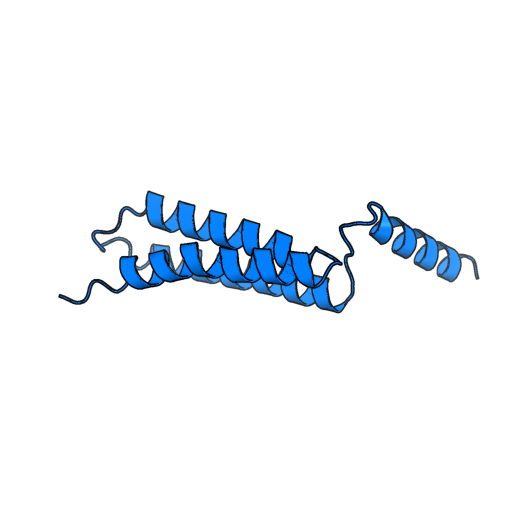HE A 1 72 ? 4.452 -0.001 -6.754 1.00 84.88 72 PHE A N 1
ATOM 583 C CA . PHE A 1 72 ? 4.224 0.352 -8.162 1.00 84.88 72 PHE A CA 1
ATOM 584 C C . PHE A 1 72 ? 5.342 1.156 -8.811 1.00 84.88 72 PHE A C 1
ATOM 586 O O . PHE A 1 72 ? 5.367 1.279 -10.031 1.00 84.88 72 PHE A O 1
ATOM 593 N N . SER A 1 73 ? 6.249 1.712 -8.020 1.00 82.62 73 SER A N 1
ATOM 594 C CA . SER A 1 73 ? 7.319 2.550 -8.540 1.00 82.62 73 SER A CA 1
ATOM 595 C C . SER A 1 73 ? 8.645 1.808 -8.722 1.00 82.62 73 SER A C 1
ATOM 597 O O . SER A 1 73 ? 9.557 2.330 -9.354 1.00 82.62 73 SER A O 1
ATOM 599 N N . VAL A 1 74 ? 8.736 0.566 -8.247 1.00 83.69 74 VAL A N 1
ATOM 600 C CA . VAL A 1 74 ? 9.911 -0.299 -8.371 1.00 83.69 74 VAL A CA 1
ATOM 601 C C . VAL A 1 74 ? 9.960 -1.002 -9.728 1.00 83.69 74 VAL A C 1
ATOM 603 O O . VAL A 1 74 ? 8.985 -1.604 -10.164 1.00 83.69 74 VAL A O 1
ATOM 606 N N . ASN A 1 75 ? 11.145 -1.031 -10.344 1.00 75.81 75 ASN A N 1
ATOM 607 C CA . ASN A 1 75 ? 11.378 -1.730 -11.617 1.00 75.81 75 ASN A CA 1
ATOM 608 C C . ASN A 1 75 ? 11.677 -3.244 -11.467 1.00 75.81 75 ASN A C 1
ATOM 610 O O . ASN A 1 75 ? 11.492 -4.030 -12.391 1.00 75.81 75 ASN A O 1
ATOM 614 N N . ASN A 1 76 ? 12.170 -3.692 -10.306 1.00 85.50 76 ASN A N 1
ATOM 615 C CA . ASN A 1 76 ? 12.541 -5.096 -10.095 1.00 85.50 76 ASN A CA 1
ATOM 616 C C . ASN A 1 76 ? 11.345 -5.937 -9.610 1.00 85.50 76 ASN A C 1
ATOM 618 O O . ASN A 1 76 ? 10.869 -5.742 -8.492 1.00 85.50 76 ASN A O 1
ATOM 622 N N . TYR A 1 77 ? 10.932 -6.934 -10.401 1.00 84.56 77 TYR A N 1
ATOM 623 C CA . TYR A 1 77 ? 9.819 -7.841 -10.082 1.00 84.56 77 TYR A CA 1
ATOM 624 C C . TYR A 1 77 ? 9.938 -8.550 -8.724 1.00 84.56 77 TYR A C 1
ATOM 626 O O . TYR A 1 77 ? 8.928 -8.764 -8.058 1.00 84.56 77 TYR A O 1
ATOM 634 N N . ILE A 1 78 ? 11.153 -8.891 -8.278 1.00 90.62 78 ILE A N 1
ATOM 635 C CA . ILE A 1 78 ? 11.360 -9.533 -6.970 1.00 90.62 78 ILE A CA 1
ATOM 636 C C . ILE A 1 78 ? 11.043 -8.544 -5.845 1.00 90.62 78 ILE A C 1
ATOM 638 O O . ILE A 1 78 ? 10.373 -8.888 -4.875 1.00 90.62 78 ILE A O 1
ATOM 642 N N . PHE A 1 79 ? 11.503 -7.300 -5.979 1.00 87.81 79 PHE A N 1
ATOM 643 C CA . PHE A 1 79 ? 11.270 -6.277 -4.965 1.00 87.81 79 PHE A CA 1
ATOM 644 C C . PHE A 1 79 ? 9.808 -5.802 -4.970 1.00 87.81 79 PHE A C 1
ATOM 646 O O . PHE A 1 79 ? 9.236 -5.596 -3.901 1.00 87.81 79 PHE A O 1
ATOM 653 N N . PHE A 1 80 ? 9.165 -5.761 -6.143 1.00 88.31 80 PHE A N 1
ATOM 654 C CA . PHE A 1 80 ? 7.714 -5.600 -6.263 1.00 88.31 80 PHE A CA 1
ATOM 655 C C . PHE A 1 80 ? 6.956 -6.681 -5.481 1.00 88.31 80 PHE A C 1
ATOM 657 O O . PHE A 1 80 ? 6.087 -6.350 -4.679 1.00 88.31 80 PHE A O 1
ATOM 664 N N . TYR A 1 81 ? 7.311 -7.959 -5.659 1.00 91.94 81 TYR A N 1
ATOM 665 C CA . TYR A 1 81 ? 6.657 -9.071 -4.962 1.00 91.94 81 TYR A CA 1
ATOM 666 C C . TYR A 1 81 ? 6.782 -8.956 -3.436 1.00 91.94 81 TYR A C 1
ATOM 668 O O . TYR A 1 81 ? 5.793 -9.100 -2.724 1.00 91.94 81 TYR A O 1
ATOM 676 N N . ILE A 1 82 ? 7.973 -8.625 -2.927 1.00 94.44 82 ILE A N 1
ATOM 677 C CA . ILE A 1 82 ? 8.195 -8.450 -1.483 1.00 94.44 82 ILE A CA 1
ATOM 678 C C . ILE A 1 82 ? 7.329 -7.314 -0.923 1.00 94.44 82 ILE A C 1
ATOM 680 O O . ILE A 1 82 ? 6.706 -7.471 0.126 1.00 94.44 82 ILE A O 1
ATOM 684 N N . LEU A 1 83 ? 7.275 -6.169 -1.611 1.00 93.38 83 LEU A N 1
ATOM 685 C CA . LEU A 1 83 ? 6.449 -5.033 -1.190 1.00 93.38 83 LEU A CA 1
ATOM 686 C C . LEU A 1 83 ? 4.952 -5.352 -1.278 1.00 93.38 83 LEU A C 1
ATOM 688 O O . LEU A 1 83 ? 4.179 -4.934 -0.415 1.00 93.38 83 LEU A O 1
ATOM 692 N N . PHE A 1 84 ? 4.545 -6.124 -2.283 1.00 90.94 84 PHE A N 1
ATOM 693 C CA . PHE A 1 84 ? 3.170 -6.574 -2.432 1.00 90.94 84 PHE A CA 1
ATOM 694 C C . PHE A 1 84 ? 2.749 -7.501 -1.281 1.00 90.94 84 PHE A C 1
ATOM 696 O O . PHE A 1 84 ? 1.728 -7.248 -0.646 1.00 90.94 84 PHE A O 1
ATOM 703 N N . GLU A 1 85 ? 3.570 -8.488 -0.918 1.00 92.94 85 GLU A N 1
ATOM 704 C CA . GLU A 1 85 ? 3.343 -9.345 0.257 1.00 92.94 85 GLU A CA 1
ATOM 705 C C . GLU A 1 85 ? 3.336 -8.535 1.565 1.00 92.94 85 GLU A C 1
ATOM 707 O O . GLU A 1 85 ? 2.475 -8.724 2.425 1.00 92.94 85 GLU A O 1
ATOM 712 N N . ALA A 1 86 ? 4.229 -7.549 1.702 1.00 94.31 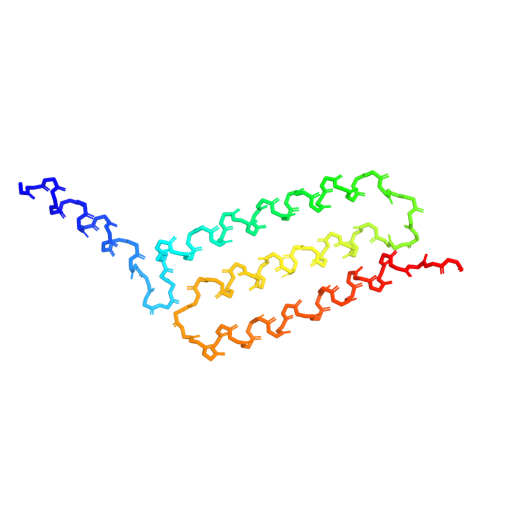86 ALA A N 1
ATOM 713 C CA . ALA A 1 86 ? 4.243 -6.657 2.861 1.00 94.31 86 ALA A CA 1
ATOM 714 C C . ALA A 1 86 ? 2.938 -5.851 3.006 1.00 94.31 86 ALA A C 1
ATOM 716 O O . ALA A 1 86 ? 2.551 -5.519 4.128 1.00 94.31 86 ALA A O 1
ATOM 717 N N . SER A 1 87 ? 2.230 -5.569 1.905 1.00 95.12 87 SER A N 1
ATOM 718 C CA . SER A 1 87 ? 0.926 -4.891 1.928 1.00 95.12 87 SER A CA 1
ATOM 719 C C . SER A 1 87 ? -0.210 -5.764 2.492 1.00 95.12 87 SER A C 1
ATOM 721 O O . SER A 1 87 ? -1.217 -5.231 2.972 1.00 95.12 87 SER A O 1
ATOM 723 N N . LEU A 1 88 ? -0.045 -7.094 2.535 1.00 93.31 88 LEU A N 1
ATOM 724 C CA . LEU A 1 88 ? -1.034 -8.013 3.112 1.00 93.31 88 LEU A CA 1
ATOM 725 C C . LEU A 1 88 ? -1.160 -7.865 4.636 1.00 93.31 88 LEU A C 1
ATOM 727 O O . LEU A 1 88 ? -2.239 -8.040 5.194 1.00 93.31 88 LEU A O 1
ATOM 731 N N . ILE A 1 89 ? -0.086 -7.476 5.326 1.00 92.75 89 ILE A N 1
ATOM 732 C CA . ILE A 1 89 ? -0.089 -7.284 6.785 1.00 92.75 89 ILE A CA 1
ATOM 733 C C . ILE A 1 89 ? -1.026 -6.133 7.209 1.00 92.75 89 ILE A C 1
ATOM 735 O O . ILE A 1 89 ? -1.955 -6.374 7.984 1.00 92.75 89 ILE A O 1
ATOM 739 N N . PRO A 1 90 ? -0.849 -4.882 6.733 1.00 87.75 90 PRO A N 1
ATOM 740 C CA . PRO A 1 90 ? -1.741 -3.785 7.099 1.00 87.75 90 PRO A CA 1
ATOM 741 C C . PRO A 1 90 ? -3.171 -3.989 6.594 1.00 87.75 90 PRO A C 1
ATOM 743 O O . PRO A 1 90 ? -4.105 -3.606 7.296 1.00 87.75 90 PRO A O 1
ATOM 746 N N . THR A 1 91 ? -3.373 -4.614 5.427 1.00 91.69 91 THR A N 1
ATOM 747 C CA . THR A 1 91 ? -4.727 -4.929 4.935 1.00 91.69 91 THR A CA 1
ATOM 748 C C . THR A 1 91 ? -5.427 -5.952 5.823 1.00 91.69 91 THR A C 1
ATOM 750 O O . THR A 1 91 ? -6.582 -5.742 6.187 1.00 91.69 91 THR A O 1
ATOM 753 N N . PHE A 1 92 ? -4.733 -7.006 6.252 1.00 90.31 92 PHE A N 1
ATOM 754 C CA . PHE A 1 92 ? -5.287 -7.997 7.169 1.00 90.31 92 PHE A CA 1
ATOM 755 C C . PHE A 1 92 ? -5.695 -7.375 8.511 1.00 90.31 92 PHE A C 1
ATOM 757 O O . PHE A 1 92 ? -6.801 -7.614 8.996 1.00 90.31 92 PHE A O 1
ATOM 764 N N . ILE A 1 93 ? -4.851 -6.503 9.079 1.00 88.25 93 ILE A N 1
ATOM 765 C CA . ILE A 1 93 ? -5.172 -5.784 10.323 1.00 88.25 93 ILE A CA 1
ATOM 766 C C . ILE A 1 93 ? -6.387 -4.865 10.129 1.00 88.25 93 ILE A C 1
ATOM 768 O O . ILE A 1 93 ? -7.236 -4.789 11.016 1.00 88.25 93 ILE A O 1
ATOM 772 N N . LEU A 1 94 ? -6.504 -4.184 8.983 1.00 84.81 94 LEU A N 1
ATOM 773 C CA . LEU A 1 94 ? -7.669 -3.350 8.670 1.00 84.81 94 LEU A CA 1
ATOM 774 C C . LEU A 1 94 ? -8.960 -4.179 8.589 1.00 84.81 94 LEU A C 1
ATOM 776 O O . LEU A 1 94 ? -9.970 -3.762 9.153 1.00 84.81 94 LEU A O 1
ATOM 780 N N . ILE A 1 95 ? -8.924 -5.351 7.946 1.00 85.00 95 ILE A N 1
ATOM 781 C CA . ILE A 1 95 ? -10.084 -6.248 7.820 1.00 85.00 95 ILE A CA 1
ATOM 782 C C . ILE A 1 95 ? -10.520 -6.764 9.194 1.00 85.00 95 ILE A C 1
ATOM 784 O O . ILE A 1 95 ? -11.697 -6.668 9.529 1.00 85.00 95 ILE A O 1
ATOM 788 N N . LEU A 1 96 ? -9.587 -7.253 10.019 1.00 82.88 96 LEU A N 1
ATOM 789 C CA . LEU A 1 96 ? -9.90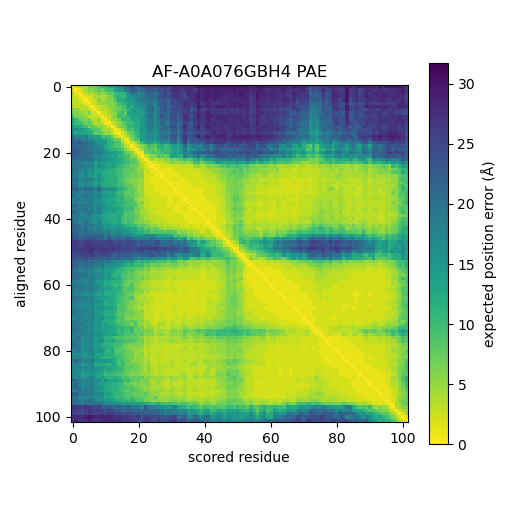8 -7.722 11.372 1.00 82.88 96 LEU A CA 1
ATOM 790 C C . LEU A 1 96 ? -10.372 -6.588 12.294 1.00 82.88 96 LEU A C 1
ATOM 792 O O . LEU A 1 96 ? -11.270 -6.781 13.107 1.00 82.88 96 LEU A O 1
ATOM 796 N N . GLY A 1 97 ? -9.773 -5.402 12.170 1.00 73.38 97 GLY A N 1
ATOM 797 C CA . GLY A 1 97 ? -10.106 -4.247 13.001 1.00 73.38 97 GLY A CA 1
ATOM 798 C C . GLY A 1 97 ? -11.474 -3.631 12.699 1.00 73.38 97 GLY A C 1
ATOM 799 O O . GLY A 1 97 ? -12.092 -3.055 13.591 1.00 73.38 97 GLY A O 1
ATOM 800 N N . TRP A 1 98 ? -11.960 -3.757 11.460 1.00 68.38 98 TRP A N 1
ATOM 801 C CA . TRP A 1 98 ? -13.322 -3.370 11.068 1.00 68.38 98 TRP A CA 1
ATOM 802 C C . TRP A 1 98 ? -14.341 -4.502 11.208 1.00 68.38 98 TRP A C 1
ATOM 804 O O . TRP A 1 98 ? -15.516 -4.234 11.441 1.00 68.38 98 TRP A O 1
ATOM 814 N N . GLY A 1 99 ? -13.907 -5.755 11.085 1.00 62.16 99 GLY A N 1
ATOM 815 C CA . GLY A 1 99 ? -14.744 -6.950 11.160 1.00 62.16 99 GLY A CA 1
ATOM 816 C C . GLY A 1 99 ? -15.132 -7.371 12.576 1.00 62.16 99 GLY A C 1
ATOM 817 O O . GLY A 1 99 ? -15.361 -8.559 12.791 1.00 62.16 99 GLY A O 1
ATOM 818 N N . TYR A 1 100 ? -15.204 -6.444 13.541 1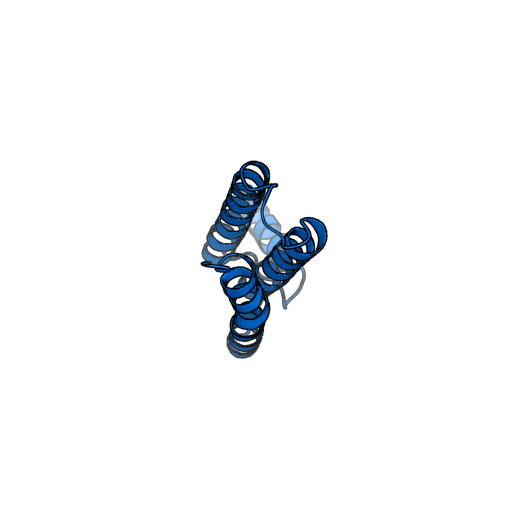.00 53.34 100 TYR A N 1
ATOM 819 C CA . TYR A 1 100 ? -15.780 -6.753 14.851 1.00 53.34 100 TYR A CA 1
ATOM 820 C C . TYR A 1 100 ? -17.299 -6.877 14.705 1.00 53.34 100 TYR A C 1
ATOM 822 O O . TYR A 1 100 ? -18.065 -5.942 14.946 1.00 53.34 100 TYR A O 1
ATOM 830 N N . GLN A 1 101 ? -17.710 -8.042 14.220 1.00 38.00 101 GLN A N 1
ATOM 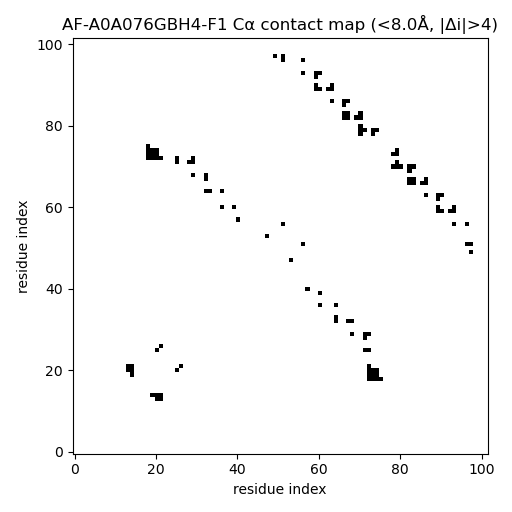831 C CA . GLN A 1 101 ? -19.074 -8.521 14.306 1.00 38.00 101 GLN A CA 1
ATOM 832 C C . GLN A 1 101 ? -19.346 -8.850 15.785 1.00 38.00 101 GLN A C 1
ATOM 834 O O . GLN A 1 101 ? -18.488 -9.489 16.400 1.00 38.00 101 GLN A O 1
ATOM 839 N N . PRO A 1 102 ? -20.455 -8.371 16.382 1.00 55.03 102 PRO A N 1
ATOM 840 C CA . PRO A 1 102 ? -20.854 -8.809 17.718 1.00 55.03 102 PRO A CA 1
ATOM 841 C C . PRO A 1 102 ? -21.076 -10.325 17.775 1.00 55.03 102 PRO A C 1
ATOM 843 O O . PRO A 1 102 ? -21.423 -10.919 16.725 1.00 55.03 102 PRO A O 1
#

Organism: NCBI:txid1334181

InterPro domains:
  IPR000260 NADH:ubiquinone oxidoreductase chain 4, N-terminal [PF01059] (3-70)

Sequence (102 aa):
SNMLLNMKHDLDSFYISTNFIWDSPSYVLLTLTLWIITLMILSSMKISNFHFSKTIYLRLLILLAIILSLAFSVNNYIFFYILFEASLIPTFILILGWGYQP

Mean predicted aligned error: 10.41 Å

pLDDT: mean 75.73, std 15.87, range [38.0, 95.12]

Foldseek 3Di:
DVVVVVVVVVLVVQPVDVFFHPPPVLVVQLVVLVVVLVVVVVVLVVVVPAPQPSVVLNVLSVVLNVLSNSLSGGPDPVVNVVSVVVSVVSVVVNCVSVPPDD

Secondary structure (DSSP, 8-state):
-HHHHHHHHHHHHTTSBTTB---HHHHHHHHHHHHHHHHHHHHHHHTTTSSS-HHHHHHHHHHHHHHHHHHHHB--HHHHHHHHHHHHHHHHHHHHHH----